Protein AF-A0A6A6VAP3-F1 (afdb_monomer)

Organism: NCBI:txid1340428

Radius of gyration: 26.43 Å; Cα contacts (8 Å, |Δi|>4): 144; chains: 1; bounding box: 62×45×70 Å

Mean predicted aligned error: 19.34 Å

pLDDT: mean 74.9, std 17.92, range [26.41, 92.0]

Structure (mmCIF, N/CA/C/O backbone):
data_AF-A0A6A6VAP3-F1
#
_entry.id   AF-A0A6A6VAP3-F1
#
loop_
_atom_site.group_PDB
_atom_site.id
_atom_site.type_symbol
_atom_site.label_atom_id
_atom_site.label_alt_id
_atom_site.label_comp_id
_atom_site.label_asym_id
_atom_site.label_entity_id
_atom_site.label_seq_id
_atom_site.pdbx_PDB_ins_code
_atom_site.Cartn_x
_atom_site.Cartn_y
_atom_site.Cartn_z
_atom_site.occupancy
_atom_site.B_iso_or_equiv
_atom_site.auth_seq_id
_atom_site.auth_comp_id
_atom_site.auth_asym_id
_atom_site.auth_atom_id
_atom_site.pdbx_PDB_model_num
ATOM 1 N N . MET A 1 1 ? 4.121 14.949 -19.626 1.00 57.44 1 MET A N 1
ATOM 2 C CA . MET A 1 1 ? 4.155 14.897 -21.109 1.00 57.44 1 MET A CA 1
ATOM 3 C C . MET A 1 1 ? 5.580 14.764 -21.634 1.00 57.44 1 MET A C 1
ATOM 5 O O . MET A 1 1 ? 5.769 14.028 -22.588 1.00 57.44 1 MET A O 1
ATOM 9 N N . GLU A 1 2 ? 6.575 15.388 -20.996 1.00 64.69 2 GLU A N 1
ATOM 10 C CA . GLU A 1 2 ? 8.002 15.285 -21.360 1.00 64.69 2 GLU A CA 1
ATOM 11 C C . GLU A 1 2 ? 8.515 13.832 -21.449 1.00 64.69 2 GLU A C 1
ATOM 13 O O . GLU A 1 2 ? 9.151 13.456 -22.426 1.00 64.69 2 GLU A O 1
ATOM 18 N N . ALA A 1 3 ? 8.102 12.950 -20.534 1.00 66.44 3 ALA A N 1
ATOM 19 C CA . ALA A 1 3 ? 8.521 11.544 -20.553 1.00 66.44 3 ALA A CA 1
ATOM 20 C C . ALA A 1 3 ? 8.015 10.721 -21.763 1.00 66.44 3 ALA A C 1
ATOM 22 O O . ALA A 1 3 ? 8.631 9.726 -22.132 1.00 66.44 3 ALA A O 1
ATOM 23 N N . LEU A 1 4 ? 6.937 11.148 -22.442 1.00 74.38 4 LEU A N 1
ATOM 24 C CA . LEU A 1 4 ? 6.497 10.519 -23.700 1.00 74.38 4 LEU A CA 1
ATOM 25 C C . LEU A 1 4 ? 7.442 10.835 -24.865 1.00 74.38 4 LEU A C 1
ATOM 27 O O . LEU A 1 4 ? 7.419 10.122 -25.871 1.00 74.38 4 LEU A O 1
ATOM 31 N N . GLN A 1 5 ? 8.231 11.908 -24.772 1.00 78.75 5 GLN A N 1
ATOM 32 C CA . GLN A 1 5 ? 9.169 12.312 -25.821 1.00 78.75 5 GLN A CA 1
ATOM 33 C C . GLN A 1 5 ? 10.397 11.397 -25.865 1.00 78.75 5 GLN A C 1
ATOM 35 O O . GLN A 1 5 ? 10.968 11.220 -26.934 1.00 78.75 5 GLN A O 1
ATOM 40 N N . LEU A 1 6 ? 10.728 10.751 -24.741 1.00 80.56 6 LEU A N 1
ATOM 41 C CA . LEU A 1 6 ? 11.818 9.777 -24.630 1.00 80.56 6 LEU A CA 1
ATOM 42 C C . LEU A 1 6 ? 11.466 8.397 -25.212 1.00 80.56 6 LEU A C 1
ATOM 44 O O . LEU A 1 6 ? 12.354 7.578 -25.428 1.00 80.56 6 LEU A O 1
ATOM 48 N N . LEU A 1 7 ? 10.182 8.130 -25.470 1.00 84.69 7 LEU A N 1
ATOM 49 C CA . LEU A 1 7 ? 9.728 6.884 -26.084 1.00 84.69 7 LEU A CA 1
ATOM 50 C C . LEU A 1 7 ? 9.778 6.951 -27.607 1.00 84.69 7 LEU A C 1
ATOM 52 O O . LEU A 1 7 ? 9.451 7.978 -28.212 1.00 84.69 7 LEU A O 1
ATOM 56 N N . ASN A 1 8 ? 10.074 5.815 -28.237 1.00 87.38 8 ASN A N 1
ATOM 57 C CA . ASN A 1 8 ? 9.917 5.690 -29.679 1.00 87.38 8 ASN A CA 1
ATOM 58 C C . ASN A 1 8 ? 8.425 5.713 -30.080 1.00 87.38 8 ASN A C 1
ATOM 60 O O . ASN A 1 8 ? 7.520 5.533 -29.258 1.00 87.38 8 ASN A O 1
ATOM 64 N N . THR A 1 9 ? 8.149 5.948 -31.365 1.00 88.50 9 THR A N 1
ATOM 65 C CA . THR A 1 9 ? 6.778 6.095 -31.885 1.00 88.50 9 THR A CA 1
ATOM 66 C C . THR A 1 9 ? 5.901 4.877 -31.593 1.00 88.50 9 THR A C 1
ATOM 68 O O . THR A 1 9 ? 4.723 5.026 -31.271 1.00 88.50 9 THR A O 1
ATOM 71 N N . HIS A 1 10 ? 6.467 3.671 -31.668 1.00 87.62 10 HIS A N 1
ATOM 72 C CA . HIS A 1 10 ? 5.733 2.437 -31.410 1.00 87.62 10 HIS A CA 1
ATOM 73 C C . HIS A 1 10 ? 5.342 2.305 -29.931 1.00 87.62 10 HIS A C 1
ATOM 75 O O . HIS A 1 10 ? 4.169 2.115 -29.614 1.00 87.62 10 HIS A O 1
ATOM 81 N N . GLN A 1 11 ? 6.306 2.494 -29.02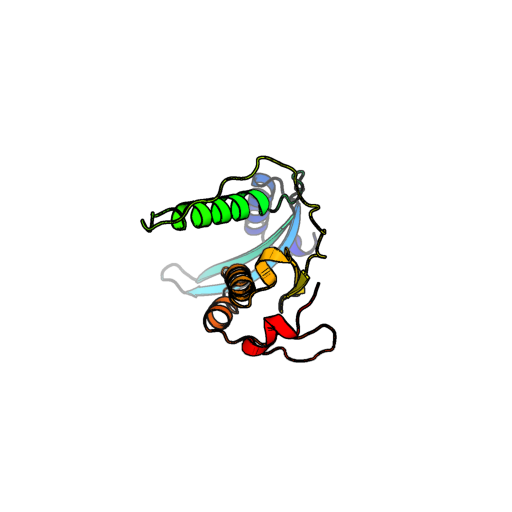9 1.00 86.94 11 GLN A N 1
ATOM 82 C CA . GLN A 1 11 ? 6.120 2.477 -27.577 1.00 86.94 11 GLN A CA 1
ATOM 83 C C . GLN A 1 11 ? 5.091 3.520 -27.134 1.00 86.94 11 GLN A C 1
ATOM 85 O O . GLN A 1 11 ? 4.178 3.216 -26.369 1.00 86.94 11 GLN A O 1
ATOM 90 N N . ARG A 1 12 ? 5.183 4.741 -27.674 1.00 88.56 12 ARG A N 1
ATOM 91 C CA . ARG A 1 12 ? 4.217 5.810 -27.404 1.00 88.56 12 ARG A CA 1
ATOM 92 C C . ARG A 1 12 ? 2.798 5.399 -27.801 1.00 88.56 12 ARG A C 1
ATOM 94 O O . ARG A 1 12 ? 1.874 5.572 -27.012 1.00 88.56 12 ARG A O 1
ATOM 101 N N . ASN A 1 13 ? 2.631 4.830 -28.994 1.00 90.00 13 ASN A N 1
ATOM 102 C CA . ASN A 1 13 ? 1.325 4.392 -29.483 1.00 90.00 13 ASN A CA 1
ATOM 103 C C . ASN A 1 13 ? 0.746 3.236 -28.659 1.00 90.00 13 ASN A C 1
ATOM 105 O O . ASN A 1 13 ? -0.462 3.211 -28.439 1.00 90.00 13 ASN A O 1
ATOM 109 N N . LEU A 1 14 ? 1.578 2.310 -28.172 1.00 88.88 14 LEU A N 1
ATOM 110 C CA . LEU A 1 14 ? 1.139 1.242 -27.269 1.00 88.88 14 LEU A CA 1
ATOM 111 C C . LEU A 1 14 ? 0.549 1.804 -25.973 1.00 88.88 14 LEU A C 1
ATOM 113 O O . LEU A 1 14 ? -0.576 1.462 -25.610 1.00 88.88 14 LEU A O 1
ATOM 117 N N . VAL A 1 15 ? 1.282 2.707 -25.315 1.00 88.56 15 VAL A N 1
ATOM 118 C CA . VAL A 1 15 ? 0.839 3.324 -24.057 1.00 88.56 15 VAL A CA 1
ATOM 119 C C . VAL A 1 15 ? -0.435 4.133 -24.278 1.00 88.56 15 VAL A C 1
ATOM 121 O O . VAL A 1 15 ? -1.399 3.973 -23.536 1.00 88.56 15 VAL A O 1
ATOM 124 N N . LEU A 1 16 ? -0.479 4.965 -25.321 1.00 89.44 16 LEU A N 1
ATOM 125 C CA . LEU A 1 16 ? -1.641 5.813 -25.595 1.00 89.44 16 LEU A CA 1
ATOM 126 C C . LEU A 1 16 ? -2.895 5.002 -25.935 1.00 89.44 16 LEU A C 1
ATOM 128 O O . LEU A 1 16 ? -3.949 5.295 -25.380 1.00 89.44 16 LEU A O 1
ATOM 132 N N . ARG A 1 17 ? -2.789 3.949 -26.760 1.00 92.00 17 ARG A N 1
ATOM 133 C CA . ARG A 1 17 ? -3.929 3.063 -27.062 1.00 92.00 17 ARG A CA 1
ATOM 134 C C . ARG A 1 17 ? -4.479 2.396 -25.808 1.00 92.00 17 ARG A C 1
ATOM 136 O O . ARG A 1 17 ? -5.690 2.285 -25.648 1.00 92.00 17 ARG A O 1
ATOM 143 N N . HIS A 1 18 ? -3.597 1.959 -24.914 1.00 88.50 18 HIS A N 1
ATOM 144 C CA . HIS A 1 18 ? -4.013 1.351 -23.658 1.00 88.50 18 HIS A CA 1
ATOM 145 C C . HIS A 1 18 ? -4.725 2.366 -22.751 1.00 88.50 18 HIS A C 1
ATOM 147 O O . HIS A 1 18 ? -5.819 2.100 -22.259 1.00 88.50 18 HIS A O 1
ATOM 153 N N . VAL A 1 19 ? -4.149 3.559 -22.587 1.00 89.00 19 VAL A N 1
ATOM 154 C CA . VAL A 1 19 ? -4.731 4.657 -21.798 1.00 89.00 19 VAL A CA 1
ATOM 155 C C . VAL A 1 19 ? -6.109 5.061 -22.332 1.00 89.00 19 VAL A C 1
ATOM 157 O O . VAL A 1 19 ? -7.045 5.232 -21.551 1.00 89.00 19 VAL A O 1
ATOM 160 N N . GLU A 1 20 ? -6.244 5.162 -23.655 1.00 89.38 20 GLU A N 1
ATOM 161 C CA . GLU A 1 20 ? -7.501 5.462 -24.341 1.00 89.38 20 GLU A CA 1
ATOM 162 C C . GLU A 1 20 ? -8.540 4.355 -24.128 1.00 89.38 20 GLU A C 1
ATOM 164 O O . GLU A 1 20 ? -9.683 4.651 -23.787 1.00 89.38 20 GLU A O 1
ATOM 169 N N . SER A 1 21 ? -8.134 3.082 -24.224 1.00 89.94 21 SER A N 1
ATOM 170 C CA . SER A 1 21 ? -9.034 1.941 -24.000 1.00 89.94 21 SER A CA 1
ATOM 171 C C . SER A 1 21 ? -9.628 1.899 -22.589 1.00 89.94 21 SER A C 1
ATOM 173 O O . SER A 1 21 ? -10.749 1.433 -22.406 1.00 89.94 21 SER A O 1
ATOM 175 N N . ILE A 1 22 ? -8.902 2.425 -21.598 1.00 84.81 22 ILE A N 1
ATOM 176 C CA . ILE A 1 22 ? -9.319 2.464 -20.188 1.00 84.81 22 ILE A CA 1
ATOM 177 C C . ILE A 1 22 ? -9.991 3.806 -19.842 1.00 84.81 22 ILE A C 1
ATOM 179 O O . ILE A 1 22 ? -10.476 3.992 -18.728 1.00 84.81 22 ILE A O 1
ATOM 183 N N . GLN A 1 23 ? -10.050 4.753 -20.787 1.00 86.50 23 GLN A N 1
ATOM 184 C CA . GLN A 1 23 ? -10.502 6.130 -20.550 1.00 86.50 23 GLN A CA 1
ATOM 185 C C . GLN A 1 23 ? -9.788 6.781 -19.354 1.00 86.50 23 GLN A C 1
ATOM 187 O O . GLN A 1 23 ? -10.383 7.488 -18.537 1.00 86.50 23 GLN A O 1
ATOM 192 N N . ALA A 1 24 ? -8.490 6.514 -19.229 1.00 85.69 24 ALA A N 1
ATOM 193 C CA . ALA A 1 24 ? -7.674 7.033 -18.149 1.00 85.69 24 ALA A CA 1
ATOM 194 C C . ALA A 1 24 ? -6.850 8.239 -18.609 1.00 85.69 24 ALA A C 1
ATOM 196 O O . ALA A 1 24 ? -6.613 8.466 -19.792 1.00 85.69 24 ALA A O 1
ATOM 197 N N . ARG A 1 25 ? -6.355 9.016 -17.652 1.00 88.56 25 ARG A N 1
ATOM 198 C CA . ARG A 1 25 ? -5.347 10.046 -17.870 1.00 88.56 25 ARG A CA 1
ATOM 199 C C . ARG A 1 25 ? -3.976 9.479 -17.528 1.00 88.56 25 ARG A C 1
ATOM 201 O O . ARG A 1 25 ? -3.732 9.079 -16.391 1.00 88.56 25 ARG A O 1
ATOM 208 N N . LEU A 1 26 ? -3.064 9.484 -18.494 1.00 88.50 26 LEU A N 1
ATOM 209 C CA . LEU A 1 26 ? -1.670 9.114 -18.262 1.00 88.50 26 LEU A CA 1
ATOM 210 C C . LEU A 1 26 ? -0.993 10.150 -17.354 1.00 88.50 26 LEU A C 1
ATOM 212 O O . LEU A 1 26 ? -0.986 11.344 -17.662 1.00 88.50 26 LEU A O 1
ATOM 216 N N . LEU A 1 27 ? -0.424 9.691 -16.242 1.00 87.81 27 LEU A N 1
ATOM 217 C CA . LEU A 1 27 ? 0.293 10.533 -15.284 1.00 87.81 27 LEU A CA 1
ATOM 218 C C . LEU A 1 27 ? 1.802 10.429 -15.469 1.00 87.81 27 LEU A C 1
ATOM 220 O O . LEU A 1 27 ? 2.503 11.439 -15.467 1.00 87.81 27 LEU A O 1
ATOM 224 N N . TYR A 1 28 ? 2.286 9.206 -15.654 1.00 88.19 28 TYR A N 1
ATOM 225 C CA . TYR A 1 28 ? 3.705 8.911 -15.708 1.00 88.19 28 TYR A CA 1
ATOM 226 C C . TYR A 1 28 ? 3.977 7.779 -16.684 1.00 88.19 28 TYR A C 1
ATOM 228 O O . TYR A 1 28 ? 3.173 6.859 -16.804 1.00 88.19 28 TYR A O 1
ATOM 236 N N . VAL A 1 29 ? 5.111 7.848 -17.367 1.00 89.38 29 VAL A N 1
ATOM 237 C CA . VAL A 1 29 ? 5.606 6.778 -18.222 1.00 89.38 29 VAL A CA 1
ATOM 238 C C . VAL A 1 29 ? 7.124 6.818 -18.224 1.00 89.38 29 VAL A C 1
ATOM 240 O O . VAL A 1 29 ? 7.707 7.895 -18.287 1.00 89.38 29 VAL A O 1
ATOM 243 N N . GLN A 1 30 ? 7.758 5.657 -18.153 1.00 84.69 30 GLN A N 1
ATOM 244 C CA . GLN A 1 30 ? 9.198 5.507 -18.296 1.00 84.69 30 GLN A CA 1
ATOM 245 C C . GLN A 1 30 ? 9.525 4.165 -18.936 1.00 84.69 30 GLN A C 1
ATOM 247 O O . GLN A 1 30 ? 8.704 3.242 -18.920 1.00 84.69 30 GLN A O 1
ATOM 252 N N . THR A 1 31 ? 10.748 4.040 -19.446 1.00 86.19 31 THR A N 1
ATOM 253 C CA . THR A 1 31 ? 11.281 2.720 -19.773 1.00 86.19 31 THR A CA 1
ATOM 254 C C . THR A 1 31 ? 12.098 2.216 -18.598 1.00 86.19 31 THR A C 1
ATOM 256 O O . THR A 1 31 ? 13.044 2.876 -18.184 1.00 86.19 31 THR A O 1
ATOM 259 N N . TRP A 1 32 ? 11.696 1.077 -18.041 1.00 79.38 32 TRP A N 1
ATOM 260 C CA . TRP A 1 32 ? 12.314 0.489 -16.858 1.00 79.38 32 TRP A CA 1
ATOM 261 C C . TRP A 1 32 ? 13.605 -0.253 -17.204 1.00 79.38 32 TRP A C 1
ATOM 263 O O . TRP A 1 32 ? 14.598 -0.111 -16.500 1.00 79.38 32 TRP A O 1
ATOM 273 N N . ASN A 1 33 ? 13.595 -1.057 -18.272 1.00 78.19 33 ASN A N 1
ATOM 274 C CA . ASN A 1 33 ? 14.753 -1.858 -18.671 1.00 78.19 33 ASN A CA 1
ATOM 275 C C . ASN A 1 33 ? 14.881 -1.937 -20.190 1.00 78.19 33 ASN A C 1
ATOM 277 O O . ASN A 1 33 ? 13.859 -2.054 -20.878 1.00 78.19 33 ASN A O 1
ATOM 281 N N . TRP A 1 34 ? 16.121 -1.897 -20.680 1.00 78.94 34 TRP A N 1
ATOM 282 C CA . TRP A 1 34 ? 16.507 -2.142 -22.072 1.00 78.94 34 TRP A CA 1
ATOM 283 C C . TRP A 1 34 ? 17.475 -3.323 -22.095 1.00 78.94 34 TRP A C 1
ATOM 285 O O . TRP A 1 34 ? 18.588 -3.218 -21.585 1.00 78.94 34 TRP A O 1
ATOM 295 N N . GLU A 1 35 ? 17.064 -4.430 -22.704 1.00 83.94 35 GLU A N 1
ATOM 296 C CA . GLU A 1 35 ? 17.910 -5.611 -22.875 1.00 83.94 35 GLU A CA 1
ATOM 297 C C . GLU A 1 35 ? 18.140 -5.897 -24.350 1.00 83.94 35 GLU A C 1
ATOM 299 O O . GLU A 1 35 ? 17.223 -5.823 -25.168 1.00 83.94 35 GLU A O 1
ATOM 304 N N . ARG A 1 36 ? 19.384 -6.245 -24.684 1.00 85.44 36 ARG A N 1
ATOM 305 C CA . ARG A 1 36 ? 19.766 -6.708 -26.015 1.00 85.44 36 ARG A CA 1
ATOM 306 C C . ARG A 1 36 ? 20.125 -8.173 -25.932 1.00 85.44 36 ARG A C 1
ATOM 308 O O . ARG A 1 36 ? 21.086 -8.547 -25.266 1.00 85.44 36 ARG A O 1
ATOM 315 N N . ILE A 1 37 ? 19.328 -8.991 -26.598 1.00 88.31 37 ILE A N 1
ATOM 316 C CA . ILE A 1 37 ? 19.469 -10.438 -26.594 1.00 88.31 37 ILE A CA 1
ATOM 317 C C . ILE A 1 37 ? 19.998 -10.845 -27.971 1.00 88.31 37 ILE A C 1
ATOM 319 O O . ILE A 1 37 ? 19.288 -10.672 -28.964 1.00 88.31 37 ILE A O 1
ATOM 323 N N . PRO A 1 38 ? 21.230 -11.369 -28.080 1.00 85.94 38 PRO A N 1
ATOM 324 C CA . PRO A 1 38 ? 21.727 -11.883 -29.347 1.00 85.94 38 PRO A CA 1
ATOM 325 C C . PRO A 1 38 ? 20.970 -13.165 -29.709 1.00 85.94 38 PRO A C 1
ATOM 327 O O . PRO A 1 38 ? 20.873 -14.101 -28.917 1.00 85.94 38 PRO A O 1
ATOM 330 N N . THR A 1 39 ? 20.428 -13.215 -30.921 1.00 89.12 39 THR A N 1
ATOM 331 C CA . THR A 1 39 ? 19.686 -14.361 -31.457 1.00 89.12 39 THR A CA 1
ATOM 332 C C . THR A 1 39 ? 20.279 -14.806 -32.794 1.00 89.12 39 THR A C 1
ATOM 334 O O . THR A 1 39 ? 21.018 -14.065 -33.441 1.00 89.12 39 THR A O 1
ATOM 337 N N . VAL A 1 40 ? 19.910 -16.005 -33.258 1.00 89.62 40 VAL A N 1
ATOM 338 C CA . VAL A 1 40 ? 20.274 -16.520 -34.598 1.00 89.62 40 VAL A CA 1
ATOM 339 C C . VAL A 1 40 ? 19.797 -15.629 -35.755 1.00 89.62 40 VAL A C 1
ATOM 341 O O . VAL A 1 40 ? 20.294 -15.769 -36.867 1.00 89.62 40 VAL A O 1
ATOM 344 N N . PHE A 1 41 ? 18.874 -14.698 -35.498 1.00 81.88 41 PHE A N 1
ATOM 345 C CA . PHE A 1 41 ? 18.345 -13.749 -36.480 1.00 81.88 41 PHE A CA 1
ATOM 346 C C . PHE A 1 41 ? 18.893 -12.318 -36.311 1.00 81.88 41 PHE A C 1
ATOM 348 O O . PHE A 1 41 ? 18.464 -11.422 -37.034 1.00 81.88 41 PHE A O 1
ATOM 355 N N . GLY A 1 42 ? 19.827 -12.090 -35.379 1.00 87.88 42 GLY A N 1
ATOM 356 C CA . GLY A 1 42 ? 20.376 -10.769 -35.046 1.00 87.88 42 GLY A CA 1
ATOM 357 C C . GLY A 1 42 ? 20.143 -10.375 -33.585 1.00 87.88 42 GLY A C 1
ATOM 358 O O . GLY A 1 42 ? 19.796 -11.212 -32.752 1.00 87.88 42 GLY A O 1
ATOM 359 N N . GLU A 1 43 ? 20.340 -9.100 -33.251 1.00 86.81 43 GLU A N 1
ATOM 360 C CA . GLU A 1 43 ? 20.108 -8.586 -31.895 1.00 86.81 43 GLU A CA 1
ATOM 361 C C . GLU A 1 43 ? 18.635 -8.217 -31.691 1.00 86.81 43 GLU A C 1
ATOM 363 O O . GLU A 1 43 ? 18.080 -7.384 -32.408 1.00 86.81 43 GLU A O 1
ATOM 368 N N . LEU A 1 44 ? 17.998 -8.838 -30.699 1.00 84.44 44 LEU A N 1
ATOM 369 C CA . LEU A 1 44 ? 16.654 -8.492 -30.260 1.00 84.44 44 LEU A CA 1
ATOM 370 C C . LEU A 1 44 ? 16.744 -7.440 -29.155 1.00 84.44 44 LEU A C 1
ATOM 372 O O . LEU A 1 44 ? 17.311 -7.704 -28.098 1.00 84.44 44 LEU A O 1
ATOM 376 N N . GLU A 1 45 ? 16.152 -6.270 -29.377 1.00 82.19 45 GLU A N 1
ATOM 377 C CA . GLU A 1 45 ? 16.032 -5.231 -28.353 1.00 82.19 45 GLU A CA 1
ATOM 378 C C . GLU A 1 45 ? 14.669 -5.340 -27.660 1.00 82.19 45 GLU A C 1
ATOM 380 O O . GLU A 1 45 ? 13.614 -5.196 -28.282 1.00 82.19 45 GLU A O 1
ATOM 385 N N . VAL A 1 46 ? 14.691 -5.619 -26.359 1.00 82.81 46 VAL A N 1
ATOM 386 C CA . VAL A 1 46 ? 13.507 -5.726 -25.507 1.00 82.81 46 VAL A CA 1
ATOM 387 C C . VAL A 1 46 ? 13.464 -4.514 -24.588 1.00 82.81 46 VAL A C 1
ATOM 389 O O . VAL A 1 46 ? 14.412 -4.231 -23.858 1.00 82.81 46 VAL A O 1
ATOM 392 N N . SER A 1 47 ? 12.347 -3.790 -24.607 1.00 83.00 47 SER A N 1
ATOM 393 C CA . SER A 1 47 ? 12.123 -2.635 -23.737 1.00 83.00 47 SER A CA 1
ATOM 394 C C . SER A 1 47 ? 10.890 -2.848 -22.869 1.00 83.00 47 SER A C 1
ATOM 396 O O . SER A 1 47 ? 9.792 -3.043 -23.391 1.00 83.00 47 SER A O 1
ATOM 398 N N . ILE A 1 48 ? 11.056 -2.751 -21.550 1.00 86.38 48 ILE A N 1
ATOM 399 C CA . ILE A 1 48 ? 9.948 -2.853 -20.593 1.00 86.38 48 ILE A CA 1
ATOM 400 C C . ILE A 1 48 ? 9.468 -1.450 -20.240 1.00 86.38 48 ILE A C 1
ATOM 402 O O . ILE A 1 48 ? 10.198 -0.661 -19.642 1.00 86.38 48 ILE A O 1
ATOM 406 N N . LEU A 1 49 ? 8.228 -1.141 -20.604 1.00 88.81 49 LEU A N 1
ATOM 407 C CA . LEU A 1 49 ? 7.591 0.136 -20.302 1.00 88.81 49 LEU A CA 1
ATOM 408 C C . LEU A 1 49 ? 6.804 0.035 -18.994 1.00 88.81 49 LEU A C 1
ATOM 410 O O . LEU A 1 49 ? 6.006 -0.882 -18.822 1.00 88.81 49 LEU A O 1
ATOM 414 N N . LEU A 1 50 ? 6.983 1.015 -18.110 1.00 88.00 50 LEU A N 1
ATOM 415 C CA . LEU A 1 50 ? 6.154 1.197 -16.922 1.00 88.00 50 LEU A CA 1
ATOM 416 C C . LEU A 1 50 ? 5.396 2.513 -17.044 1.00 88.00 50 LEU A C 1
ATOM 418 O O . LEU A 1 50 ? 5.995 3.557 -17.307 1.00 88.00 50 LEU A O 1
ATOM 422 N N . TRP A 1 51 ? 4.089 2.487 -16.801 1.00 90.44 51 TRP A N 1
ATOM 423 C CA . TRP A 1 51 ? 3.286 3.700 -16.766 1.00 90.44 51 TRP A CA 1
ATOM 424 C C . TRP A 1 51 ? 2.229 3.685 -15.668 1.00 90.44 51 TRP A C 1
ATOM 426 O O . TRP A 1 51 ? 1.747 2.636 -15.250 1.00 90.44 51 TRP A O 1
ATOM 436 N N . VAL A 1 52 ? 1.863 4.885 -15.217 1.00 88.62 52 VAL A N 1
ATOM 437 C CA . VAL A 1 52 ? 0.838 5.124 -14.199 1.00 88.62 52 VAL A CA 1
ATOM 438 C C . VAL A 1 52 ? -0.282 5.945 -14.817 1.00 88.62 52 VAL A C 1
ATOM 440 O O . VAL A 1 52 ? -0.046 7.015 -15.387 1.00 88.62 52 VAL A O 1
ATOM 443 N N . THR A 1 53 ? -1.510 5.459 -14.679 1.00 88.56 53 THR A N 1
ATOM 444 C CA . THR A 1 53 ? -2.725 6.127 -15.152 1.00 88.56 53 THR A CA 1
ATOM 445 C C . THR A 1 53 ? -3.652 6.456 -13.994 1.00 88.56 53 THR A C 1
ATOM 447 O O . THR A 1 53 ? -3.755 5.689 -13.043 1.00 88.56 53 THR A O 1
ATOM 450 N N . SER A 1 54 ? -4.382 7.561 -14.098 1.00 85.19 54 SER A N 1
ATOM 451 C CA . SER A 1 54 ? -5.488 7.895 -13.203 1.00 85.19 54 SER A CA 1
ATOM 452 C C . SER A 1 54 ? -6.801 7.821 -13.966 1.00 85.19 54 SER A C 1
ATOM 454 O O . SER A 1 54 ? -6.929 8.405 -15.038 1.00 85.19 54 SER A O 1
ATOM 456 N N . THR A 1 55 ? -7.785 7.121 -13.417 1.00 81.50 55 THR A N 1
ATOM 457 C CA . THR A 1 55 ? -9.171 7.181 -13.884 1.00 81.50 55 THR A CA 1
ATOM 458 C C . THR A 1 55 ? -9.958 8.111 -12.967 1.00 81.50 55 THR A C 1
ATOM 460 O O . THR A 1 55 ? -9.721 8.165 -11.757 1.00 81.50 55 THR A O 1
ATOM 463 N N . VAL A 1 56 ? -10.896 8.877 -13.525 1.00 68.00 56 VAL A N 1
ATOM 464 C CA . VAL A 1 56 ? -11.837 9.653 -12.711 1.00 68.00 56 VAL A CA 1
ATOM 465 C C . VAL A 1 56 ? -12.879 8.670 -12.186 1.00 68.00 56 VAL A C 1
ATOM 467 O O . VAL A 1 56 ? -13.865 8.376 -12.856 1.00 68.00 56 VAL A O 1
ATOM 470 N N . SER A 1 57 ? -12.637 8.096 -11.007 1.00 54.84 57 SER A N 1
ATOM 471 C CA . SER A 1 57 ? -13.639 7.270 -10.334 1.00 54.84 57 SER A CA 1
ATOM 472 C C . SER A 1 57 ? -14.790 8.166 -9.877 1.00 54.84 57 SER A C 1
ATOM 474 O O . SER A 1 57 ? -14.689 8.851 -8.865 1.00 54.84 57 SER A O 1
ATOM 476 N N . THR A 1 58 ? -15.901 8.161 -10.616 1.00 54.50 58 THR A N 1
ATOM 477 C CA . THR A 1 58 ? -17.183 8.739 -10.169 1.00 54.50 58 THR A CA 1
ATOM 478 C C . THR A 1 58 ? -17.867 7.881 -9.108 1.00 54.50 58 THR A C 1
ATOM 480 O O . THR A 1 58 ? -18.842 8.310 -8.494 1.00 54.50 58 THR A O 1
ATOM 483 N N . ARG A 1 59 ? -17.355 6.670 -8.858 1.00 49.41 59 ARG A N 1
ATOM 484 C CA . ARG A 1 59 ? -17.776 5.870 -7.715 1.00 49.41 59 ARG A CA 1
ATOM 485 C C . ARG A 1 59 ? -17.144 6.481 -6.466 1.00 49.41 59 ARG A C 1
ATOM 487 O O . ARG A 1 59 ? -15.911 6.589 -6.440 1.00 49.41 59 ARG A O 1
ATOM 494 N N . PRO A 1 60 ? -17.926 6.846 -5.429 1.00 46.75 60 PRO A N 1
ATOM 495 C CA . PRO A 1 60 ? -17.329 7.001 -4.112 1.00 46.75 60 PRO A CA 1
ATOM 496 C C . PRO A 1 60 ? -16.562 5.709 -3.828 1.00 46.75 60 PRO A C 1
ATOM 498 O O . PRO A 1 60 ? -17.015 4.633 -4.226 1.00 46.75 60 PRO A O 1
ATOM 501 N N . LEU A 1 61 ? -15.396 5.809 -3.191 1.00 48.84 61 LEU A N 1
ATOM 502 C CA . LEU A 1 61 ? -14.708 4.654 -2.620 1.00 48.84 61 LEU A CA 1
ATOM 503 C C . LEU A 1 61 ? -15.640 4.033 -1.569 1.00 48.84 61 LEU A C 1
ATOM 505 O O . LEU A 1 61 ? -15.521 4.291 -0.376 1.00 48.84 61 LEU A O 1
ATOM 509 N N . ARG A 1 62 ? -16.625 3.256 -2.021 1.00 44.22 62 ARG A N 1
ATOM 510 C CA . ARG A 1 62 ? -17.435 2.382 -1.193 1.00 44.22 62 ARG A CA 1
ATOM 511 C C . ARG A 1 62 ? -16.559 1.163 -0.987 1.00 44.22 62 ARG A C 1
ATOM 513 O O . ARG A 1 62 ? -16.602 0.209 -1.752 1.00 44.22 62 ARG A O 1
ATOM 520 N N . PHE A 1 63 ? -15.664 1.275 -0.012 1.00 48.16 63 PHE A N 1
ATOM 521 C CA . PHE A 1 63 ? -15.048 0.102 0.572 1.00 48.16 63 PHE A CA 1
ATOM 522 C C . PHE A 1 63 ? -16.213 -0.735 1.106 1.00 48.16 63 PHE A C 1
ATOM 524 O O . PHE A 1 63 ? -16.951 -0.286 1.978 1.00 48.16 63 PHE A O 1
ATOM 531 N N . GLU A 1 64 ? -16.463 -1.887 0.493 1.00 51.59 64 GLU A N 1
ATOM 532 C CA . GLU A 1 64 ? -17.614 -2.758 0.758 1.00 51.59 64 GLU A CA 1
ATOM 533 C C . GLU A 1 64 ? -17.408 -3.543 2.071 1.00 51.59 64 GLU A C 1
ATOM 535 O O . GLU A 1 64 ? -17.682 -4.736 2.168 1.00 51.59 64 GLU A O 1
ATOM 540 N N . SER A 1 65 ? -16.884 -2.865 3.102 1.00 55.97 65 SER A N 1
ATOM 541 C CA . SER A 1 65 ? -16.729 -3.393 4.457 1.00 55.97 65 SER A CA 1
ATOM 542 C C . SER A 1 65 ? -18.049 -3.941 4.971 1.00 55.97 65 SER A C 1
ATOM 544 O O . SER A 1 65 ? -18.088 -5.010 5.568 1.00 55.97 65 SER A O 1
ATOM 546 N N . ASP A 1 66 ? -19.134 -3.217 4.719 1.00 54.22 66 ASP A N 1
ATOM 547 C CA . ASP A 1 66 ? -20.402 -3.442 5.403 1.00 54.22 66 ASP A CA 1
ATOM 548 C C . ASP A 1 66 ? -21.044 -4.777 5.000 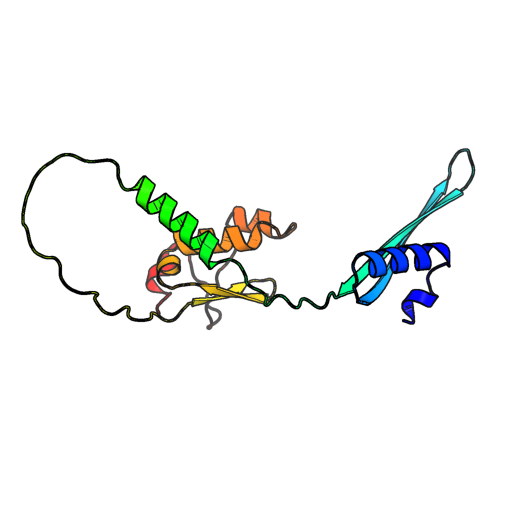1.00 54.22 66 ASP A C 1
ATOM 550 O O . ASP A 1 66 ? -21.577 -5.482 5.856 1.00 54.22 66 ASP A O 1
ATOM 554 N N . GLU A 1 67 ? -20.939 -5.177 3.727 1.00 57.47 67 GLU A N 1
ATOM 555 C CA . GLU A 1 67 ? -21.438 -6.482 3.271 1.00 57.47 67 GLU A CA 1
ATOM 556 C C . GLU A 1 67 ? -20.514 -7.630 3.689 1.00 57.47 67 GLU A C 1
ATOM 558 O O . GLU A 1 67 ? -20.997 -8.677 4.133 1.00 57.47 67 GLU A O 1
ATOM 563 N N . TYR A 1 68 ? -19.194 -7.425 3.630 1.00 60.09 68 TYR A N 1
ATOM 564 C CA . TYR A 1 68 ? -18.214 -8.420 4.065 1.00 60.09 68 TYR A CA 1
ATOM 565 C C . TYR A 1 68 ? -18.356 -8.729 5.564 1.00 60.09 68 TYR A C 1
ATOM 567 O O . TYR A 1 68 ? -18.520 -9.892 5.942 1.00 60.09 68 TYR A O 1
ATOM 575 N N . PHE A 1 69 ? -18.411 -7.703 6.422 1.00 57.34 69 PHE A N 1
ATOM 576 C CA . PHE A 1 69 ? -18.614 -7.871 7.865 1.00 57.34 69 PHE A CA 1
ATOM 577 C C . PHE A 1 69 ? -19.997 -8.448 8.194 1.00 57.34 69 PHE A C 1
ATOM 579 O O . PHE A 1 69 ? -20.107 -9.282 9.094 1.00 57.34 69 PHE A O 1
ATOM 586 N N . ALA A 1 70 ? -21.046 -8.083 7.445 1.00 69.38 70 ALA A N 1
ATOM 587 C CA . ALA A 1 70 ? -22.370 -8.681 7.612 1.00 69.38 70 ALA A CA 1
ATOM 588 C C . ALA A 1 70 ? -22.390 -10.177 7.254 1.00 69.38 70 ALA A C 1
ATOM 590 O O . ALA A 1 70 ? -23.090 -10.952 7.909 1.00 69.38 70 ALA A O 1
ATOM 591 N N . SER A 1 71 ? -21.624 -10.604 6.245 1.00 68.38 71 SER A N 1
ATOM 592 C CA . SER A 1 71 ? -21.508 -12.020 5.873 1.00 68.38 71 SER A CA 1
ATOM 593 C C . SER A 1 71 ? -20.767 -12.847 6.931 1.00 68.38 71 SER A C 1
ATOM 595 O O . SER A 1 71 ? -21.212 -13.946 7.268 1.00 68.38 71 SER A O 1
ATOM 597 N N . LEU A 1 72 ? -19.712 -12.279 7.525 1.00 69.12 72 LEU A N 1
ATOM 598 C CA . LEU A 1 72 ? -18.931 -12.910 8.588 1.00 69.12 72 LEU A CA 1
ATOM 599 C C . LEU A 1 72 ? -19.768 -13.069 9.864 1.00 69.12 72 LEU A C 1
ATOM 601 O O . LEU A 1 72 ? -19.866 -14.161 10.420 1.00 69.12 72 LEU A O 1
ATOM 605 N N . LEU A 1 73 ? -20.489 -12.007 10.249 1.00 70.62 73 LEU A N 1
ATOM 606 C CA . LEU A 1 73 ? -21.447 -12.051 11.354 1.00 70.62 73 LEU A CA 1
ATOM 607 C C . LEU A 1 73 ? -22.502 -13.139 11.129 1.00 70.62 73 LEU A C 1
ATOM 609 O O . LEU A 1 73 ? -22.764 -13.907 12.047 1.00 70.62 73 LEU A O 1
ATOM 613 N N . ARG A 1 74 ? -23.072 -13.259 9.918 1.00 72.44 74 ARG A N 1
ATOM 614 C CA . ARG A 1 74 ? -24.059 -14.306 9.577 1.00 72.44 74 ARG A CA 1
ATOM 615 C C . ARG A 1 74 ? -23.494 -15.725 9.709 1.00 72.44 74 ARG A C 1
ATOM 617 O O . ARG A 1 74 ? -24.215 -16.602 10.185 1.00 72.44 74 ARG A O 1
ATOM 624 N N . GLN A 1 75 ? -22.240 -15.952 9.317 1.00 60.00 75 GLN A N 1
ATOM 625 C CA . GLN A 1 75 ? -21.577 -17.252 9.477 1.00 60.00 75 GLN A CA 1
ATOM 626 C C . GLN A 1 75 ? -21.342 -17.600 10.954 1.00 60.00 75 GLN A C 1
ATOM 628 O O . GLN A 1 75 ? -21.607 -18.735 11.355 1.00 60.00 75 GLN A O 1
ATOM 633 N N . ASP A 1 76 ? -20.965 -16.627 11.786 1.00 56.59 76 ASP A N 1
ATOM 634 C CA . ASP A 1 76 ? -20.741 -16.840 13.221 1.00 56.59 76 ASP A CA 1
ATOM 635 C C . ASP A 1 76 ? -22.037 -17.121 14.001 1.00 56.59 76 ASP A C 1
ATOM 637 O O . ASP A 1 76 ? -22.040 -17.944 14.923 1.00 56.59 76 ASP A O 1
ATOM 641 N N . VAL A 1 77 ? -23.167 -16.488 13.637 1.00 59.47 77 VAL A N 1
ATOM 642 C CA . VAL A 1 77 ? -24.462 -16.802 14.279 1.00 59.47 77 VAL A CA 1
ATOM 643 C C . VAL A 1 77 ? -24.972 -18.186 13.871 1.00 59.47 77 VAL A C 1
ATOM 645 O O . VAL A 1 77 ? -25.556 -18.884 14.699 1.00 59.47 77 VAL A O 1
ATOM 648 N N . ALA A 1 78 ? -24.726 -18.604 12.625 1.00 56.44 78 ALA A N 1
ATOM 649 C CA . ALA A 1 78 ? -25.098 -19.930 12.130 1.00 56.44 78 ALA A CA 1
ATOM 650 C C . ALA A 1 78 ? -24.238 -21.051 12.745 1.00 56.44 78 ALA A C 1
ATOM 652 O O . ALA A 1 78 ? -24.747 -22.133 13.024 1.00 56.44 78 ALA A O 1
ATOM 653 N N . ALA A 1 79 ? -22.959 -20.788 13.031 1.00 56.69 79 ALA A N 1
ATOM 654 C CA . ALA A 1 79 ? -22.077 -21.739 13.710 1.00 56.69 79 ALA A CA 1
ATOM 655 C C . ALA A 1 79 ? -22.400 -21.908 15.212 1.00 56.69 79 ALA A C 1
ATOM 657 O O . ALA A 1 79 ? -22.048 -22.924 15.813 1.00 56.69 79 ALA A O 1
ATOM 658 N N . LYS A 1 80 ? -23.096 -20.941 15.831 1.00 55.06 80 LYS A N 1
ATOM 659 C CA . LYS A 1 80 ? -23.487 -20.976 17.254 1.00 55.06 80 LYS A CA 1
ATOM 660 C C . LYS A 1 80 ? -24.836 -21.646 17.546 1.00 55.06 80 LYS A C 1
ATOM 662 O O . LYS A 1 80 ? -25.167 -21.808 18.720 1.00 55.06 80 LYS A O 1
ATOM 667 N N . SER A 1 81 ? -25.602 -22.075 16.541 1.00 48.03 81 SER A N 1
ATOM 668 C CA . SER A 1 81 ? -26.911 -22.727 16.714 1.00 48.03 81 SER A CA 1
ATOM 669 C C . SER A 1 81 ? -26.877 -24.242 16.447 1.00 48.03 81 SER A C 1
ATOM 671 O O . SER A 1 81 ? -27.591 -24.767 15.600 1.00 48.03 81 SER A O 1
ATOM 673 N N . LEU A 1 82 ? -26.092 -24.980 17.239 1.00 39.81 82 LEU A N 1
ATOM 674 C CA . LEU A 1 82 ? -26.254 -26.431 17.432 1.00 39.81 82 LEU A CA 1
ATOM 675 C C . LEU A 1 82 ? -26.680 -26.689 18.893 1.00 39.81 82 LEU A C 1
ATOM 677 O O . LEU A 1 82 ? -26.022 -26.198 19.815 1.00 39.81 82 LEU A O 1
ATOM 681 N N . PRO A 1 83 ? -27.800 -27.395 19.143 1.00 43.75 83 PRO A N 1
ATOM 682 C CA . PRO A 1 83 ? -28.470 -27.385 20.440 1.00 43.75 83 PRO A CA 1
ATOM 683 C C . PRO A 1 83 ? -27.775 -28.300 21.457 1.00 43.75 83 PRO A C 1
ATOM 685 O O . PRO A 1 83 ? -27.782 -29.521 21.318 1.00 43.75 83 PRO A O 1
ATOM 688 N N . LYS A 1 84 ? -27.252 -27.719 22.546 1.00 38.44 84 LYS A N 1
ATOM 689 C CA . LYS A 1 84 ? -27.057 -28.450 23.806 1.00 38.44 84 LYS A CA 1
ATOM 690 C C . LYS A 1 84 ? -28.376 -28.453 24.574 1.00 38.44 84 LYS A C 1
ATOM 692 O O . LYS A 1 84 ? -28.770 -27.469 25.194 1.00 38.44 84 LYS A O 1
ATOM 697 N N . THR A 1 85 ? -29.063 -29.579 24.479 1.00 29.14 85 THR A N 1
ATOM 698 C CA . THR A 1 85 ? -30.195 -30.001 25.303 1.00 29.14 85 THR A CA 1
ATOM 699 C C . THR A 1 85 ? -29.805 -30.011 26.786 1.00 29.14 85 THR A C 1
ATOM 701 O O . THR A 1 85 ? -28.799 -30.616 27.146 1.00 29.14 85 THR A O 1
ATOM 704 N N . GLY A 1 86 ? -30.616 -29.387 27.654 1.00 29.08 86 GLY A N 1
ATOM 705 C CA . GLY A 1 86 ? -30.523 -29.600 29.108 1.00 29.08 86 GLY A CA 1
ATOM 706 C C . GLY A 1 86 ? -30.898 -28.428 30.025 1.00 29.08 86 GLY A C 1
ATOM 707 O O . GLY A 1 86 ? -30.027 -27.852 30.655 1.00 29.08 86 GLY A O 1
ATOM 708 N N . ALA A 1 87 ? -32.202 -28.150 30.147 1.00 30.41 87 ALA A N 1
ATOM 709 C CA . ALA A 1 87 ? -32.907 -27.678 31.354 1.00 30.41 87 ALA A CA 1
ATOM 710 C C . ALA A 1 87 ? -32.398 -26.441 32.150 1.00 30.41 87 ALA A C 1
ATOM 712 O O . ALA A 1 87 ? -31.553 -26.555 33.029 1.00 30.41 87 ALA A O 1
ATOM 713 N N . LYS A 1 88 ? -33.108 -25.305 32.047 1.00 27.78 88 LYS A N 1
ATOM 714 C CA . LYS A 1 88 ? -34.168 -24.879 32.999 1.00 27.78 88 LYS A CA 1
ATOM 715 C C . LYS A 1 88 ? -34.735 -23.500 32.625 1.00 27.78 88 LYS A C 1
ATOM 717 O O . LYS A 1 88 ? -34.028 -22.596 32.203 1.00 27.78 88 LYS A O 1
ATOM 722 N N . ALA A 1 89 ? -36.048 -23.385 32.791 1.00 32.28 89 ALA A N 1
ATOM 723 C CA . ALA A 1 89 ? -36.887 -22.257 32.417 1.00 32.28 89 ALA A CA 1
ATOM 724 C C . ALA A 1 89 ? -36.724 -21.019 33.318 1.00 32.28 89 ALA A C 1
ATOM 726 O O . ALA A 1 89 ? -36.695 -21.150 34.541 1.00 32.28 89 ALA A O 1
ATOM 727 N N . LYS A 1 90 ? -36.816 -19.822 32.721 1.00 26.41 90 LYS A N 1
ATOM 728 C CA . LYS A 1 90 ? -37.706 -18.757 33.217 1.00 26.41 90 LYS A CA 1
ATOM 729 C C . LYS A 1 90 ? -38.004 -17.735 32.117 1.00 26.41 90 LYS A C 1
ATOM 731 O O . LYS A 1 90 ? -37.101 -17.164 31.521 1.00 26.41 90 LYS A O 1
ATOM 736 N N . ALA A 1 91 ? -39.293 -17.538 31.859 1.00 34.78 91 ALA A N 1
ATOM 737 C CA . ALA A 1 91 ? -39.829 -16.570 30.916 1.00 34.78 91 ALA A CA 1
ATOM 738 C C . ALA A 1 91 ? -39.785 -15.132 31.467 1.00 34.78 91 ALA A C 1
ATOM 740 O O . ALA A 1 91 ? -40.094 -14.915 32.640 1.00 34.78 91 ALA A O 1
ATOM 741 N N . ARG A 1 92 ? -39.434 -14.186 30.586 1.00 31.09 92 ARG A N 1
ATOM 742 C CA . ARG A 1 92 ? -39.714 -12.728 30.525 1.00 31.09 92 ARG A CA 1
ATOM 743 C C . ARG A 1 92 ? -38.643 -12.156 29.581 1.00 31.09 92 ARG A C 1
ATOM 745 O O . ARG A 1 92 ? -37.490 -12.524 29.719 1.00 31.09 92 ARG A O 1
ATOM 752 N N . SER A 1 93 ? -38.874 -11.298 28.602 1.00 30.17 93 SER A N 1
ATOM 753 C CA . SER A 1 93 ? -40.030 -10.546 28.120 1.00 30.17 93 SER A CA 1
ATOM 754 C C . SER A 1 93 ? -39.567 -9.902 26.806 1.00 30.17 93 SER A C 1
ATOM 756 O O . SER A 1 93 ? -38.414 -9.484 26.715 1.00 30.17 93 SER A O 1
ATOM 758 N N . ILE A 1 94 ? -40.445 -9.797 25.808 1.00 47.38 94 ILE A N 1
ATOM 759 C CA . ILE A 1 94 ? -40.255 -8.871 24.683 1.00 47.38 94 ILE A CA 1
ATOM 760 C C . ILE A 1 94 ? -40.222 -7.460 25.278 1.00 47.38 94 ILE A C 1
ATOM 762 O O . ILE A 1 94 ? -41.166 -7.067 25.962 1.00 47.38 94 ILE A O 1
ATOM 766 N N . GLY A 1 95 ? -39.127 -6.733 25.068 1.00 32.50 95 GLY A N 1
ATOM 767 C CA . GLY A 1 95 ? -38.962 -5.393 25.615 1.00 32.50 95 GLY A CA 1
ATOM 768 C C . GLY A 1 95 ? -37.582 -4.804 25.353 1.00 32.50 95 GLY A C 1
ATOM 769 O O . GLY A 1 95 ? -36.639 -5.111 26.067 1.00 32.50 95 GLY A O 1
ATOM 770 N N . THR A 1 96 ? -37.554 -3.905 24.369 1.00 33.34 96 THR A N 1
ATOM 771 C CA . THR A 1 96 ? -36.746 -2.677 24.351 1.00 33.34 96 THR A CA 1
ATOM 772 C C . THR A 1 96 ? -35.246 -2.821 24.082 1.00 33.34 96 THR A C 1
ATOM 774 O O . THR A 1 96 ? -34.477 -3.332 24.889 1.00 33.34 96 THR A O 1
ATOM 777 N N . ALA A 1 97 ? -34.837 -2.279 22.931 1.00 51.31 97 ALA A N 1
ATOM 778 C CA . ALA A 1 97 ? -33.456 -1.944 22.608 1.00 51.31 97 ALA A CA 1
ATOM 779 C C . ALA A 1 97 ? -32.776 -1.223 23.788 1.00 51.31 97 ALA A C 1
ATOM 781 O O . ALA A 1 97 ? -33.285 -0.183 24.214 1.00 51.31 97 ALA A O 1
ATOM 782 N N . PRO A 1 98 ? -31.640 -1.713 24.310 1.00 39.97 98 PRO A N 1
ATOM 783 C CA . PRO A 1 98 ? -30.790 -0.892 25.143 1.00 39.97 98 PRO A CA 1
ATOM 784 C C . PRO A 1 98 ? -29.847 -0.104 24.230 1.00 39.97 98 PRO A C 1
ATOM 786 O O . PRO A 1 98 ? -29.356 -0.611 23.221 1.00 39.97 98 PRO A O 1
ATOM 789 N N . ALA A 1 99 ? -29.673 1.166 24.575 1.00 40.62 99 ALA A N 1
ATOM 790 C CA . ALA A 1 99 ? -28.840 2.141 23.898 1.00 40.62 99 ALA A CA 1
ATOM 791 C C . ALA A 1 99 ? -27.509 1.540 23.424 1.00 40.62 99 ALA A C 1
ATOM 793 O O . ALA A 1 99 ? -26.738 1.010 24.221 1.00 40.62 99 ALA A O 1
ATOM 794 N N . VAL A 1 100 ? -27.246 1.641 22.120 1.00 50.22 100 VAL A N 1
ATOM 795 C CA . VAL A 1 100 ? -25.907 1.427 21.576 1.00 50.22 100 VAL A CA 1
ATOM 796 C C . VAL A 1 100 ? -25.081 2.609 22.069 1.00 50.22 100 VAL A C 1
ATOM 798 O O . VAL A 1 100 ? -25.134 3.691 21.485 1.00 50.22 100 VAL A O 1
ATOM 801 N N . GLU A 1 101 ? -24.388 2.432 23.192 1.00 51.22 101 GLU A N 1
ATOM 802 C CA . GLU A 1 101 ? -23.234 3.261 23.515 1.00 51.22 101 GLU A CA 1
ATOM 803 C C . GLU A 1 101 ? -22.327 3.190 22.288 1.00 51.22 101 GLU A C 1
ATOM 805 O O . GLU A 1 101 ? -21.848 2.120 21.912 1.00 51.22 101 GLU A O 1
ATOM 810 N N . VAL A 1 102 ? -22.218 4.304 21.564 1.00 58.28 102 VAL A N 1
ATOM 811 C CA . VAL A 1 102 ? -21.376 4.394 20.374 1.00 58.28 102 VAL A CA 1
ATOM 812 C C . VAL A 1 102 ? -19.943 4.415 20.883 1.00 58.28 102 VAL A C 1
ATOM 814 O O . VAL A 1 102 ? -19.361 5.478 21.087 1.00 58.28 102 VAL A O 1
ATOM 817 N N . GLU A 1 103 ? -19.414 3.230 21.179 1.00 67.12 103 GLU A N 1
ATOM 818 C CA . GLU A 1 103 ? -18.025 3.050 21.569 1.00 67.12 103 GLU A CA 1
ATOM 819 C C . GLU A 1 103 ? -17.154 3.631 20.444 1.00 67.12 103 GLU A C 1
ATOM 821 O O . GLU A 1 103 ? -17.347 3.283 19.268 1.00 67.12 103 GLU A O 1
ATOM 826 N N . PRO A 1 104 ? -16.248 4.571 20.759 1.00 75.75 104 PRO A N 1
ATOM 827 C CA . PRO A 1 104 ? -15.416 5.220 19.763 1.00 75.75 104 PRO A CA 1
ATOM 828 C C . PRO A 1 104 ? -14.619 4.175 18.968 1.00 75.75 104 PRO A C 1
ATOM 830 O O . PRO A 1 104 ? -14.063 3.229 1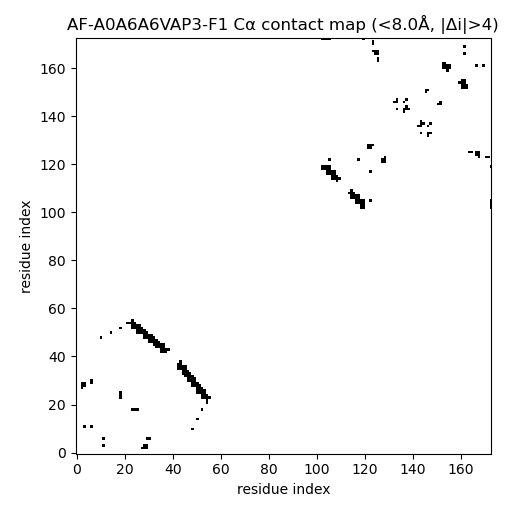9.531 1.00 75.75 104 PRO A O 1
ATOM 833 N N . PRO A 1 105 ? -14.561 4.316 17.635 1.00 80.25 105 PRO A N 1
ATOM 834 C CA . PRO A 1 105 ? -13.867 3.351 16.803 1.00 80.25 105 PRO A CA 1
ATOM 835 C C . PRO A 1 105 ? -12.344 3.499 16.940 1.00 80.25 105 PRO A C 1
ATOM 837 O O . PRO A 1 105 ? -11.816 4.615 17.001 1.00 80.25 105 PRO A O 1
ATOM 840 N N . LEU A 1 106 ? -11.621 2.374 16.927 1.00 85.94 106 LEU A N 1
ATOM 841 C CA . LEU A 1 106 ? -10.162 2.371 17.027 1.00 85.94 106 LEU A CA 1
ATOM 842 C C . LEU A 1 106 ? -9.544 2.831 15.703 1.00 85.94 106 LEU A C 1
ATOM 844 O O . LEU A 1 106 ? -9.835 2.279 14.640 1.00 85.94 106 LEU A O 1
ATOM 848 N N . LYS A 1 107 ? -8.640 3.811 15.775 1.00 86.38 107 LYS A N 1
ATOM 849 C CA . LYS A 1 107 ? -7.816 4.241 14.640 1.00 86.38 107 LYS A CA 1
ATOM 850 C C . LYS A 1 107 ? -6.523 3.433 14.624 1.00 86.38 107 LYS A C 1
ATOM 852 O O . LYS A 1 107 ? -5.729 3.530 15.553 1.00 86.38 107 LYS A O 1
ATOM 857 N N . PHE A 1 108 ? -6.295 2.682 13.557 1.00 87.56 108 PHE A N 1
ATOM 858 C CA . PHE A 1 108 ? -5.098 1.868 13.372 1.00 87.56 108 PHE A CA 1
ATOM 859 C C . PHE A 1 108 ? -4.271 2.414 12.206 1.00 87.56 108 PHE A C 1
ATOM 861 O O . PHE A 1 108 ? -4.820 2.724 11.150 1.00 87.56 108 PHE A O 1
ATOM 868 N N . THR A 1 109 ? -2.958 2.553 12.398 1.00 88.12 109 THR A N 1
ATOM 869 C CA . THR A 1 109 ? -2.027 2.944 11.332 1.00 88.12 109 THR A CA 1
ATOM 870 C C . THR A 1 109 ? -1.048 1.808 11.092 1.00 88.12 109 THR A C 1
ATOM 872 O O . THR A 1 109 ? -0.414 1.321 12.019 1.00 88.12 109 THR A O 1
ATOM 875 N N . ASP A 1 110 ? -0.953 1.396 9.839 1.00 87.25 110 ASP A N 1
ATOM 876 C CA . ASP A 1 110 ? -0.061 0.344 9.360 1.00 87.25 110 ASP A CA 1
ATOM 877 C C . ASP A 1 110 ? 1.346 0.915 9.048 1.00 87.25 110 ASP A C 1
ATOM 879 O O . ASP A 1 110 ? 1.486 2.105 8.758 1.00 87.25 110 ASP A O 1
ATOM 883 N N . ALA A 1 111 ? 2.378 0.067 9.049 1.00 79.12 111 ALA A N 1
ATOM 884 C CA . ALA A 1 111 ? 3.725 0.321 8.534 1.00 79.12 111 ALA A CA 1
ATOM 885 C C . ALA A 1 111 ? 3.762 0.938 7.118 1.00 79.12 111 ALA A C 1
ATOM 887 O O . ALA A 1 111 ? 4.670 1.703 6.806 1.00 79.12 111 ALA A O 1
ATOM 888 N N . VAL A 1 112 ? 2.767 0.661 6.267 1.00 79.94 112 VAL A N 1
ATOM 889 C CA . VAL A 1 112 ? 2.641 1.274 4.923 1.00 79.94 112 VAL A CA 1
ATOM 890 C C . VAL A 1 112 ? 1.982 2.671 4.973 1.00 79.94 112 VAL A C 1
ATOM 892 O O . VAL A 1 112 ? 1.751 3.308 3.949 1.00 79.94 112 VAL A O 1
ATOM 895 N N . GLY A 1 113 ? 1.642 3.177 6.162 1.00 80.50 113 GLY A N 1
ATOM 896 C CA . GLY A 1 113 ? 1.004 4.485 6.359 1.00 80.50 113 GLY A CA 1
ATOM 897 C C . GLY A 1 113 ?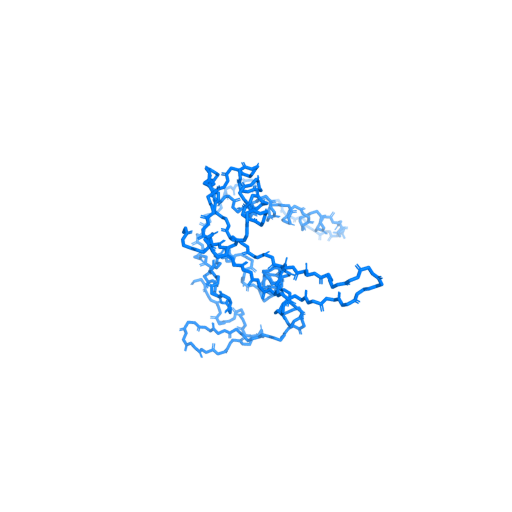 -0.501 4.508 6.068 1.00 80.50 113 GLY A C 1
ATOM 898 O O . GLY A 1 113 ? -1.114 5.578 6.031 1.00 80.50 113 GLY A O 1
ATOM 899 N N . ARG A 1 114 ? -1.122 3.339 5.869 1.00 85.50 114 ARG A N 1
ATOM 900 C CA . ARG A 1 114 ? -2.575 3.204 5.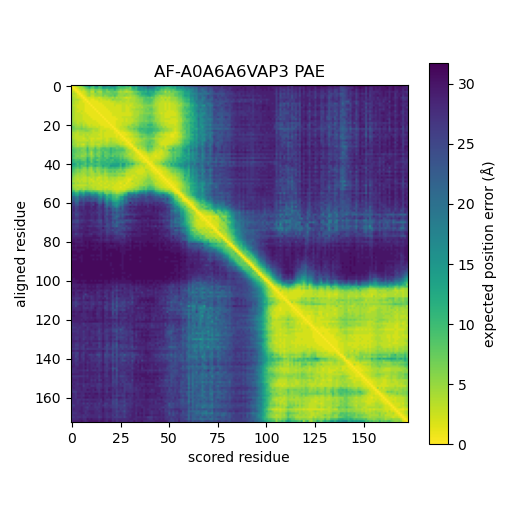686 1.00 85.50 114 ARG A CA 1
ATOM 901 C C . ARG A 1 114 ? -3.280 3.404 7.024 1.00 85.50 114 ARG A C 1
ATOM 903 O O . ARG A 1 114 ? -2.857 2.847 8.033 1.00 85.50 114 ARG A O 1
ATOM 910 N N . LYS A 1 115 ? -4.362 4.184 7.021 1.00 88.00 115 LYS A N 1
ATOM 911 C CA . LYS A 1 115 ? -5.179 4.451 8.211 1.00 88.00 115 LYS A CA 1
ATOM 912 C C . LYS A 1 115 ? -6.476 3.661 8.124 1.00 88.00 115 LYS A C 1
ATOM 914 O O . LYS A 1 115 ? -7.243 3.841 7.182 1.00 88.00 115 LYS A O 1
ATOM 919 N N . P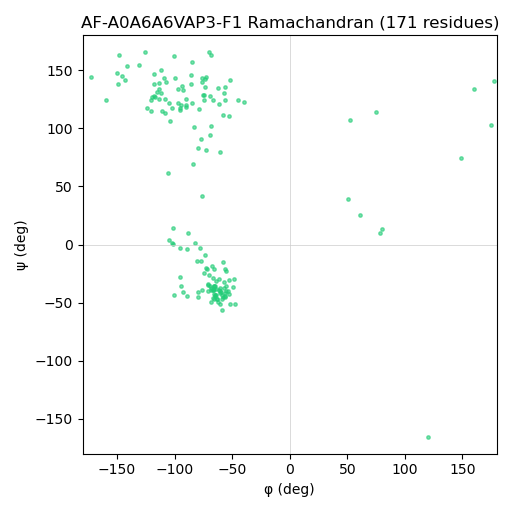HE A 1 116 ? -6.716 2.823 9.118 1.00 84.88 116 PHE A N 1
ATOM 920 C CA . PHE A 1 116 ? -7.918 2.021 9.267 1.00 84.88 116 PHE A CA 1
ATOM 921 C C . PHE A 1 116 ? -8.728 2.510 10.462 1.00 84.88 116 PHE A C 1
ATOM 923 O O . PHE A 1 116 ? -8.186 3.040 11.434 1.00 84.88 116 PHE A O 1
ATOM 930 N N . VAL A 1 117 ? -10.040 2.330 10.373 1.00 86.06 117 VAL A N 1
ATOM 931 C CA . VAL A 1 117 ? -10.976 2.610 11.456 1.00 86.06 117 VAL A CA 1
ATOM 932 C C . VAL A 1 117 ? -11.739 1.324 11.705 1.00 86.06 117 VAL A C 1
ATOM 934 O O . VAL A 1 117 ? -12.414 0.825 10.806 1.00 86.06 117 VAL A O 1
ATOM 937 N N . PHE A 1 118 ? -11.597 0.768 12.901 1.00 85.31 118 PHE A N 1
ATOM 938 C CA . PHE A 1 118 ? -12.191 -0.512 13.249 1.00 85.31 118 PHE A CA 1
ATOM 939 C C . PHE A 1 118 ? -13.271 -0.348 14.326 1.00 85.31 118 PHE A C 1
ATOM 941 O O . PHE A 1 118 ? -13.064 0.401 15.286 1.00 85.31 118 PHE A O 1
ATOM 948 N N . PRO A 1 119 ? -14.412 -1.055 14.211 1.00 88.19 119 PRO A N 1
ATOM 949 C CA . PRO A 1 119 ? -15.414 -1.086 15.270 1.00 88.19 119 PRO A CA 1
ATOM 950 C C . PRO A 1 119 ? -14.853 -1.699 16.558 1.00 88.19 119 PRO A C 1
ATOM 952 O O . PRO A 1 119 ? -14.237 -2.770 16.525 1.00 88.19 119 PRO A O 1
ATOM 955 N N . TRP A 1 120 ? -15.131 -1.064 17.700 1.00 85.31 120 TRP A N 1
ATOM 956 C CA . TRP A 1 120 ? -14.662 -1.523 19.012 1.00 85.31 120 TRP A CA 1
ATOM 957 C C . TRP A 1 120 ? -15.065 -2.969 19.323 1.00 85.31 120 TRP A C 1
ATOM 959 O O . TRP A 1 120 ? -14.256 -3.760 19.806 1.00 85.31 120 TRP A O 1
ATOM 969 N N . ALA A 1 121 ? -16.291 -3.354 18.955 1.00 84.88 121 ALA A N 1
ATOM 970 C CA . ALA A 1 121 ? -16.844 -4.681 19.214 1.00 84.88 121 ALA A CA 1
ATOM 971 C C . ALA A 1 121 ? -15.956 -5.843 18.725 1.00 84.88 121 ALA A C 1
ATOM 973 O O . ALA A 1 121 ? -15.978 -6.916 19.331 1.00 84.88 121 ALA A O 1
ATOM 974 N N . ILE A 1 122 ? -15.185 -5.625 17.653 1.00 85.38 122 ILE A N 1
ATOM 975 C CA . ILE A 1 122 ? -14.273 -6.615 17.065 1.00 85.38 122 ILE A CA 1
ATOM 976 C C . ILE A 1 122 ? -12.890 -6.510 17.715 1.00 85.38 122 ILE A C 1
ATOM 978 O O . ILE A 1 122 ? -12.285 -7.516 18.087 1.00 85.38 122 ILE A O 1
ATOM 982 N N . VAL A 1 123 ? -12.401 -5.282 17.884 1.00 88.31 123 VAL A N 1
ATOM 983 C CA . VAL A 1 123 ? -11.022 -5.010 18.303 1.00 88.31 123 VAL A CA 1
ATOM 984 C C . VAL A 1 123 ? -10.799 -5.147 19.807 1.00 88.31 123 VAL A C 1
ATOM 986 O O . VAL A 1 123 ? -9.663 -5.302 20.247 1.00 88.31 123 VAL A O 1
ATOM 989 N N . LYS A 1 124 ? -11.868 -5.201 20.607 1.00 87.12 124 LYS A N 1
ATOM 990 C CA . LYS A 1 124 ? -11.778 -5.460 22.051 1.00 87.12 124 LYS A CA 1
ATOM 991 C C . LYS A 1 124 ? -11.045 -6.761 22.408 1.00 87.12 124 LYS A C 1
ATOM 993 O O . LYS A 1 124 ? -10.576 -6.893 23.528 1.00 87.12 124 LYS A O 1
ATOM 998 N N . THR A 1 125 ? -10.974 -7.723 21.483 1.00 88.38 125 THR A N 1
ATOM 999 C CA . THR A 1 125 ? -10.245 -8.988 21.668 1.00 88.38 125 THR A CA 1
ATOM 1000 C C . THR A 1 125 ? -8.995 -9.018 20.800 1.00 88.38 125 THR A C 1
ATOM 1002 O O . THR A 1 125 ? -9.038 -8.593 19.641 1.00 88.38 125 THR A O 1
ATOM 1005 N N . TRP A 1 126 ? -7.907 -9.599 21.318 1.00 89.50 126 TRP A N 1
ATOM 1006 C CA . TRP A 1 126 ? -6.676 -9.787 20.539 1.00 89.50 126 TRP A CA 1
ATOM 1007 C C . TRP A 1 126 ? -6.933 -10.572 19.247 1.00 89.50 126 TRP A C 1
ATOM 1009 O O . TRP A 1 126 ? -6.496 -10.169 18.175 1.00 89.50 126 TRP A O 1
ATOM 1019 N N . SER A 1 127 ? -7.708 -11.657 19.331 1.00 89.44 127 SER A N 1
ATOM 1020 C CA . SER A 1 127 ? -8.010 -12.507 18.173 1.00 89.44 127 SER A CA 1
ATOM 1021 C C . SER A 1 127 ? -8.732 -11.746 17.054 1.00 89.44 127 SER A C 1
ATOM 1023 O O . SER A 1 127 ? -8.413 -11.930 15.879 1.00 89.44 127 SER A O 1
ATOM 1025 N N . GLY A 1 128 ? -9.669 -10.857 17.402 1.00 89.44 128 GLY A N 1
ATOM 1026 C CA . GLY A 1 128 ? -10.342 -10.000 16.427 1.00 89.44 128 GLY A CA 1
ATOM 1027 C C . GLY A 1 128 ? -9.380 -9.016 15.763 1.00 89.44 128 GLY A C 1
ATOM 1028 O O . GLY A 1 128 ? -9.391 -8.877 14.539 1.00 89.44 128 GLY A O 1
ATOM 1029 N N . MET A 1 129 ? -8.504 -8.387 16.551 1.00 90.75 129 MET A N 1
ATOM 1030 C CA . MET A 1 129 ? -7.476 -7.477 16.039 1.00 90.75 129 MET A CA 1
ATOM 1031 C C . MET A 1 129 ? -6.472 -8.190 15.121 1.00 90.75 129 MET A C 1
ATOM 1033 O O . MET A 1 129 ? -6.192 -7.722 14.021 1.00 90.75 129 MET A O 1
ATOM 1037 N N . GLU A 1 130 ? -5.965 -9.348 15.535 1.00 90.06 130 GLU A N 1
ATOM 1038 C CA . GLU A 1 130 ? -4.992 -10.140 14.782 1.00 90.06 130 GLU A CA 1
ATOM 1039 C C . GLU A 1 130 ? -5.538 -10.573 13.415 1.00 90.06 130 GLU A C 1
ATOM 1041 O O . GLU A 1 130 ? -4.843 -10.478 12.402 1.00 90.06 130 GLU A O 1
ATOM 1046 N N . ASN A 1 131 ? -6.805 -10.988 13.354 1.00 90.31 131 ASN A N 1
ATOM 1047 C CA . ASN A 1 131 ? -7.450 -11.350 12.093 1.00 90.31 131 ASN A CA 1
ATOM 1048 C C . ASN A 1 131 ? -7.578 -10.151 11.142 1.00 90.31 131 ASN A C 1
ATOM 1050 O O . ASN A 1 131 ? -7.379 -10.303 9.932 1.00 90.31 131 ASN A O 1
ATOM 1054 N N . LEU A 1 132 ? -7.866 -8.957 11.670 1.00 89.44 132 LEU A N 1
ATOM 1055 C CA . LEU A 1 132 ? -7.909 -7.722 10.883 1.00 89.44 132 LEU A CA 1
ATOM 1056 C C . LEU A 1 132 ? -6.524 -7.350 10.350 1.00 89.44 132 LEU A C 1
ATOM 1058 O O . LEU A 1 132 ? -6.401 -7.016 9.172 1.00 89.44 132 LEU A O 1
ATOM 1062 N N . ILE A 1 133 ? -5.485 -7.471 11.183 1.00 89.62 133 ILE A N 1
ATOM 1063 C CA . ILE A 1 133 ? -4.093 -7.257 10.779 1.00 89.62 133 ILE A CA 1
ATOM 1064 C C . ILE A 1 133 ? -3.740 -8.231 9.649 1.00 89.62 133 ILE A C 1
ATOM 1066 O O . ILE A 1 133 ? -3.413 -7.799 8.549 1.00 89.62 133 ILE A O 1
ATOM 1070 N N . ARG A 1 134 ? -3.899 -9.543 9.842 1.00 89.31 134 ARG A N 1
ATOM 1071 C CA . ARG A 1 134 ? -3.574 -10.546 8.809 1.00 89.31 134 ARG A CA 1
ATOM 1072 C C . ARG A 1 134 ? -4.310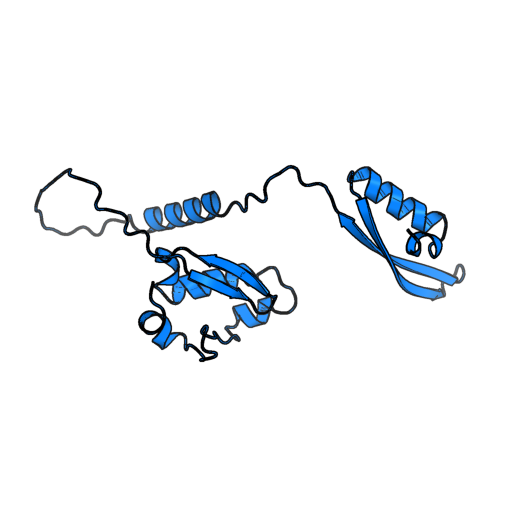 -10.298 7.490 1.00 89.31 134 ARG A C 1
ATOM 1074 O O . ARG A 1 134 ? -3.697 -10.378 6.426 1.00 89.31 134 ARG A O 1
ATOM 1081 N N . SER A 1 135 ? -5.591 -9.937 7.558 1.00 87.06 135 SER A N 1
ATOM 1082 C CA . SER A 1 135 ? -6.400 -9.622 6.373 1.00 87.06 135 SER A CA 1
ATOM 1083 C C . SER A 1 135 ? -5.902 -8.365 5.649 1.00 87.06 135 SER A C 1
ATOM 1085 O O . SER A 1 135 ? -5.857 -8.332 4.421 1.00 87.06 135 SER A O 1
ATOM 1087 N N . ALA A 1 136 ? -5.468 -7.337 6.385 1.00 86.19 136 ALA A N 1
ATOM 1088 C CA . ALA A 1 136 ? -4.976 -6.088 5.803 1.00 86.19 136 ALA A CA 1
ATOM 1089 C C . ALA A 1 136 ? -3.661 -6.256 5.018 1.00 86.19 136 ALA A C 1
ATOM 1091 O O . ALA A 1 136 ? -3.411 -5.503 4.068 1.00 86.19 136 ALA A O 1
ATOM 1092 N N . PHE A 1 137 ? -2.826 -7.229 5.391 1.00 84.00 137 PHE A N 1
ATOM 1093 C CA . PHE A 1 137 ? -1.521 -7.483 4.767 1.00 84.00 137 PHE A CA 1
ATOM 1094 C C . PHE A 1 137 ? -1.506 -8.659 3.782 1.00 84.00 137 PHE A C 1
ATOM 1096 O O . PHE A 1 137 ? -0.465 -8.924 3.186 1.00 84.00 137 PHE A O 1
ATOM 1103 N N . GLN A 1 138 ? -2.638 -9.336 3.561 1.00 81.81 138 GLN A N 1
ATOM 1104 C CA . GLN A 1 138 ? -2.714 -10.524 2.701 1.00 81.81 138 GLN A CA 1
ATOM 1105 C C . GLN A 1 138 ? -2.185 -10.286 1.275 1.00 81.81 138 GLN A C 1
ATOM 1107 O O . GLN A 1 138 ? -1.575 -11.180 0.700 1.00 81.81 138 GLN A O 1
ATOM 1112 N N . TYR A 1 139 ? -2.401 -9.090 0.721 1.00 76.56 139 TYR A N 1
ATOM 1113 C CA . TYR A 1 139 ? -2.062 -8.749 -0.667 1.00 76.56 139 TYR A CA 1
ATOM 1114 C C . TYR A 1 139 ? -0.763 -7.939 -0.810 1.00 76.56 139 TYR A C 1
ATOM 1116 O O . TYR A 1 139 ? -0.545 -7.312 -1.842 1.00 76.56 139 TYR A O 1
ATOM 1124 N N . ILE A 1 140 ? 0.070 -7.877 0.234 1.00 78.69 140 ILE A N 1
ATOM 1125 C CA . ILE A 1 140 ? 1.349 -7.157 0.187 1.00 78.69 140 ILE A CA 1
ATOM 1126 C C . ILE A 1 140 ? 2.475 -8.182 0.069 1.00 78.69 140 ILE A C 1
ATOM 1128 O O . ILE A 1 140 ? 2.825 -8.827 1.054 1.00 78.69 140 ILE A O 1
ATOM 1132 N N . ASP A 1 141 ? 3.064 -8.289 -1.123 1.00 73.00 141 ASP A N 1
ATOM 1133 C CA . ASP A 1 141 ? 3.985 -9.374 -1.500 1.00 73.00 141 ASP A CA 1
ATOM 1134 C C . ASP A 1 141 ? 5.214 -9.524 -0.584 1.00 73.00 141 ASP A C 1
ATOM 1136 O O . ASP A 1 141 ? 5.685 -10.636 -0.359 1.00 73.00 141 ASP A O 1
ATOM 1140 N N . VAL A 1 142 ? 5.729 -8.425 -0.019 1.00 77.81 142 VAL A N 1
ATOM 1141 C CA . VAL A 1 142 ? 6.951 -8.450 0.813 1.00 77.81 142 VAL A CA 1
ATOM 1142 C C . VAL A 1 142 ? 6.644 -8.608 2.305 1.00 77.81 142 VAL A C 1
ATOM 1144 O O . VAL A 1 142 ? 7.336 -9.331 3.011 1.00 77.81 142 VAL A O 1
ATOM 1147 N N . ILE A 1 143 ? 5.609 -7.932 2.806 1.00 80.56 143 ILE A N 1
ATOM 1148 C CA . ILE A 1 143 ? 5.322 -7.839 4.250 1.00 80.56 143 ILE A CA 1
ATOM 1149 C C . ILE A 1 143 ? 4.303 -8.903 4.690 1.00 80.56 143 ILE A C 1
ATOM 1151 O O . ILE A 1 143 ? 4.340 -9.369 5.829 1.00 80.56 143 ILE A O 1
ATOM 1155 N N . GLY A 1 144 ? 3.421 -9.330 3.783 1.00 83.62 144 GLY A N 1
ATOM 1156 C CA . GLY A 1 144 ? 2.340 -10.281 4.046 1.00 83.62 144 GLY A CA 1
ATOM 1157 C C . GLY A 1 144 ? 2.793 -11.578 4.723 1.00 83.62 144 GLY A C 1
ATOM 1158 O O . GLY A 1 144 ? 2.240 -11.909 5.775 1.00 83.62 144 GLY A O 1
ATOM 1159 N N . PRO A 1 145 ? 3.818 -12.290 4.210 1.00 87.38 145 PRO A N 1
ATOM 1160 C CA . PRO A 1 145 ? 4.296 -13.529 4.825 1.00 87.38 145 PRO A CA 1
ATOM 1161 C C . PRO A 1 145 ? 4.799 -13.343 6.263 1.00 87.38 145 PRO A C 1
ATOM 1163 O O . PRO A 1 145 ? 4.545 -14.187 7.119 1.00 87.38 145 PRO A O 1
ATOM 1166 N N . HIS A 1 146 ? 5.464 -12.222 6.555 1.00 85.69 146 HIS A N 1
ATOM 1167 C CA . HIS A 1 146 ? 5.976 -11.919 7.894 1.00 85.69 146 HIS A CA 1
ATOM 1168 C C . HIS A 1 146 ? 4.850 -11.597 8.880 1.00 85.69 146 HIS A C 1
ATOM 1170 O O . HIS A 1 146 ? 4.858 -12.079 10.012 1.00 85.69 146 HIS A O 1
ATOM 1176 N N . VAL A 1 147 ? 3.831 -10.860 8.434 1.00 87.19 147 VAL A N 1
ATOM 1177 C CA . VAL A 1 147 ? 2.658 -10.552 9.262 1.00 87.19 147 VAL A CA 1
ATOM 1178 C C . VAL A 1 147 ? 1.841 -11.809 9.559 1.00 87.19 147 VAL A C 1
ATOM 1180 O O . VAL A 1 147 ? 1.386 -11.995 10.686 1.00 87.19 147 VAL A O 1
ATOM 1183 N N . GLN A 1 148 ? 1.698 -12.717 8.588 1.00 85.12 148 GLN A N 1
ATOM 1184 C CA . GLN A 1 148 ? 1.034 -14.007 8.809 1.00 85.12 148 GLN A CA 1
ATOM 1185 C C . GLN A 1 148 ? 1.782 -14.895 9.812 1.00 85.12 148 GLN A C 1
ATOM 1187 O O . GLN A 1 148 ? 1.145 -15.637 10.556 1.00 85.12 148 GLN A O 1
ATOM 1192 N N . GLN A 1 149 ? 3.111 -14.786 9.866 1.00 84.75 149 GLN A N 1
ATOM 1193 C CA . GLN A 1 149 ? 3.958 -15.474 10.846 1.00 84.75 149 GLN A CA 1
ATOM 1194 C C . GLN A 1 149 ? 3.951 -14.808 12.233 1.00 84.75 149 GLN A C 1
ATOM 1196 O O . GLN A 1 149 ? 4.559 -15.336 13.158 1.00 84.75 149 GLN A O 1
ATOM 1201 N N . GLY A 1 150 ? 3.261 -13.674 12.404 1.00 84.69 150 GLY A N 1
ATOM 1202 C CA . GLY A 1 150 ? 3.225 -12.953 13.678 1.00 84.69 150 GLY A CA 1
ATOM 1203 C C . GLY A 1 150 ? 4.450 -12.075 13.936 1.00 84.69 150 GLY A C 1
ATOM 1204 O O . GLY A 1 150 ? 4.643 -11.624 15.059 1.00 84.69 150 GLY A O 1
ATOM 1205 N N . HIS A 1 151 ? 5.286 -11.822 12.925 1.00 86.19 151 HIS A N 1
ATOM 1206 C CA . HIS A 1 151 ? 6.481 -10.986 13.054 1.00 86.19 151 HIS A CA 1
ATOM 1207 C C . HIS A 1 151 ? 6.129 -9.500 12.897 1.00 86.19 151 HIS A C 1
ATOM 1209 O O . HIS A 1 151 ? 6.462 -8.872 11.891 1.00 86.19 151 HIS A O 1
ATOM 1215 N N . TYR A 1 152 ? 5.410 -8.947 13.870 1.00 87.00 152 TYR A N 1
ATOM 1216 C CA . TYR A 1 152 ? 5.072 -7.529 13.922 1.00 87.00 152 TYR A CA 1
ATOM 1217 C C . TYR A 1 152 ? 4.931 -7.056 15.368 1.00 87.00 152 TYR A C 1
ATOM 1219 O O . TYR A 1 152 ? 4.449 -7.792 16.226 1.00 87.00 152 TYR A O 1
ATOM 1227 N N . ASP A 1 153 ? 5.292 -5.799 15.606 1.00 86.75 153 ASP A N 1
ATOM 1228 C CA . ASP A 1 153 ? 5.098 -5.135 16.890 1.00 86.75 153 ASP A CA 1
ATOM 1229 C C . ASP A 1 153 ? 3.973 -4.110 16.775 1.00 86.75 153 ASP A C 1
ATOM 1231 O O . ASP A 1 153 ? 3.854 -3.394 15.776 1.00 86.75 153 ASP A O 1
ATOM 1235 N N . LEU A 1 154 ? 3.136 -4.027 17.808 1.00 87.56 154 LEU A N 1
ATOM 1236 C CA . LEU A 1 154 ? 2.123 -2.986 17.906 1.00 87.56 154 LEU A CA 1
ATOM 1237 C C . LEU A 1 154 ? 2.635 -1.854 18.772 1.00 87.56 154 LEU A C 1
ATOM 1239 O O . LEU A 1 154 ? 3.158 -2.080 19.860 1.00 87.56 154 LEU A O 1
ATOM 1243 N N . VAL A 1 155 ? 2.447 -0.634 18.288 1.00 86.44 155 VAL A N 1
ATOM 1244 C CA . VAL A 1 155 ? 2.914 0.574 18.955 1.00 86.44 155 VAL A CA 1
ATOM 1245 C C . VAL A 1 155 ? 1.710 1.452 19.276 1.00 86.44 155 VAL A C 1
ATOM 1247 O O . VAL A 1 155 ? 0.886 1.746 18.408 1.00 86.44 155 VAL A O 1
ATOM 1250 N N . SER A 1 156 ? 1.592 1.842 20.543 1.00 83.12 156 SER A N 1
ATOM 1251 C CA . SER A 1 156 ? 0.587 2.791 21.020 1.00 83.12 156 SER A CA 1
ATOM 1252 C C . SER A 1 156 ? 0.885 4.209 20.521 1.00 83.12 156 SER A C 1
ATOM 1254 O O . SER A 1 156 ? 2.007 4.520 20.127 1.00 83.12 156 SER A O 1
ATOM 1256 N N . ALA A 1 157 ? -0.082 5.124 20.625 1.00 80.81 157 ALA A N 1
ATOM 1257 C CA . ALA A 1 157 ? 0.121 6.543 20.311 1.00 80.81 157 ALA A CA 1
ATOM 1258 C C . ALA A 1 157 ? 1.266 7.194 21.123 1.00 80.81 157 ALA A C 1
ATOM 1260 O O . ALA A 1 157 ? 1.831 8.196 20.692 1.00 80.81 157 ALA A O 1
A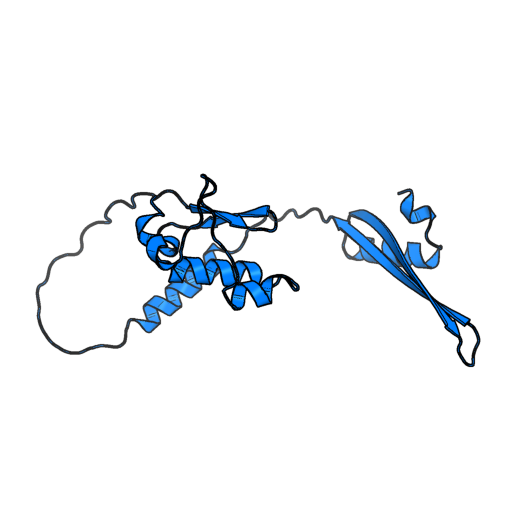TOM 1261 N N . ASN A 1 158 ? 1.632 6.598 22.263 1.00 81.31 158 ASN A N 1
ATOM 1262 C CA . ASN A 1 158 ? 2.731 7.032 23.129 1.00 81.31 158 ASN A CA 1
ATOM 1263 C C . ASN A 1 158 ? 4.098 6.419 22.763 1.00 81.31 158 ASN A C 1
ATOM 1265 O O . ASN A 1 158 ? 5.041 6.554 23.536 1.00 81.31 158 ASN A O 1
ATOM 1269 N N . ASN A 1 159 ? 4.225 5.739 21.617 1.00 80.25 159 ASN A N 1
ATOM 1270 C CA . ASN A 1 159 ? 5.416 4.972 21.220 1.00 80.25 159 ASN A CA 1
ATOM 1271 C C . ASN A 1 159 ? 5.775 3.809 22.166 1.00 80.25 159 ASN A C 1
ATOM 1273 O O . ASN A 1 159 ? 6.924 3.375 22.229 1.00 80.25 159 ASN A O 1
ATOM 1277 N N . GLU A 1 160 ? 4.788 3.283 22.886 1.00 84.88 160 GLU A N 1
ATOM 1278 C CA . GLU A 1 160 ? 4.943 2.111 23.750 1.00 84.88 160 GLU A CA 1
ATOM 1279 C C . GLU A 1 160 ? 4.575 0.836 22.988 1.00 84.88 160 GLU A C 1
ATOM 1281 O O . GLU A 1 160 ? 3.553 0.801 22.297 1.00 84.88 160 GLU A O 1
ATOM 1286 N N . TYR A 1 161 ? 5.380 -0.218 23.133 1.00 88.19 161 TYR A N 1
ATOM 1287 C CA . TYR A 1 161 ? 5.091 -1.520 22.536 1.00 88.19 161 TYR A CA 1
ATOM 1288 C C . TYR A 1 161 ? 3.984 -2.239 23.310 1.00 88.19 161 TYR A C 1
ATOM 1290 O O . TYR A 1 161 ? 4.060 -2.393 24.530 1.00 88.19 161 TYR A O 1
ATOM 1298 N N . ILE A 1 162 ? 2.963 -2.705 22.596 1.00 86.75 162 ILE A N 1
ATOM 1299 C CA . ILE A 1 162 ? 1.828 -3.430 23.162 1.00 86.75 162 ILE A CA 1
ATOM 1300 C C . ILE A 1 162 ? 2.017 -4.917 22.880 1.00 86.75 162 ILE A C 1
ATOM 1302 O O . ILE A 1 162 ? 2.015 -5.348 21.727 1.00 86.75 162 ILE A O 1
ATOM 1306 N N . LEU A 1 163 ? 2.137 -5.714 23.942 1.00 86.12 163 LEU A N 1
ATOM 1307 C CA . LEU A 1 163 ? 2.169 -7.168 23.812 1.00 86.12 163 LEU A CA 1
ATOM 1308 C C . LEU A 1 163 ? 0.750 -7.710 23.559 1.00 86.12 163 LEU A C 1
ATOM 1310 O O . LEU A 1 163 ? -0.198 -7.256 24.207 1.00 86.12 163 LEU A O 1
ATOM 1314 N N . PRO A 1 164 ? 0.596 -8.757 22.729 1.00 85.56 164 PRO A N 1
ATOM 1315 C CA . PRO A 1 164 ? -0.683 -9.438 22.511 1.00 85.56 164 PRO A CA 1
ATOM 1316 C C . PRO A 1 164 ? -1.424 -9.820 23.802 1.00 85.56 164 PRO A C 1
ATOM 1318 O O . PRO A 1 164 ? -2.645 -9.718 23.888 1.00 85.56 164 PRO A O 1
ATOM 1321 N N . GLN A 1 165 ? -0.676 -10.223 24.835 1.00 85.56 165 GLN A N 1
ATOM 1322 C CA . GLN A 1 165 ? -1.219 -10.693 26.114 1.00 85.56 165 GLN A CA 1
ATOM 1323 C C . GLN A 1 165 ? -1.874 -9.592 26.956 1.00 85.56 165 GLN A C 1
ATOM 1325 O O . GLN A 1 165 ? -2.748 -9.889 27.766 1.00 85.56 165 GLN A O 1
ATOM 1330 N N . VAL A 1 166 ? -1.455 -8.335 26.786 1.00 86.50 166 VAL A N 1
ATOM 1331 C CA . VAL A 1 166 ? -1.987 -7.190 27.547 1.00 86.50 166 VAL A CA 1
ATOM 1332 C C . VAL A 1 166 ? -2.971 -6.355 26.735 1.00 86.50 166 VAL A C 1
ATOM 1334 O O . VAL A 1 166 ? -3.511 -5.381 27.252 1.00 86.50 166 VAL A O 1
ATOM 1337 N N . TRP A 1 167 ? -3.250 -6.754 25.489 1.00 86.81 167 TRP A N 1
ATOM 1338 C CA . TRP A 1 167 ? -4.087 -6.010 24.547 1.00 86.81 167 TRP A CA 1
ATOM 1339 C C . TRP A 1 167 ? -5.409 -5.536 25.162 1.00 86.81 167 TRP A C 1
ATOM 1341 O O . TRP A 1 167 ? -5.717 -4.348 25.130 1.00 86.81 167 TRP A O 1
ATOM 1351 N N . GLU A 1 168 ? -6.149 -6.448 25.797 1.00 85.75 168 GLU A N 1
ATOM 1352 C CA . GLU A 1 168 ? -7.474 -6.171 26.373 1.00 85.75 168 GLU A CA 1
ATOM 1353 C C . GLU A 1 168 ? -7.432 -5.214 27.579 1.00 85.75 168 GLU A C 1
ATOM 1355 O O . GLU A 1 168 ? -8.450 -4.636 27.950 1.00 85.75 168 GLU A O 1
ATOM 1360 N N . GLN A 1 169 ? -6.266 -5.044 28.209 1.00 84.00 169 GLN A N 1
ATOM 1361 C CA . GLN A 1 169 ? -6.075 -4.145 29.352 1.00 84.00 169 GLN A CA 1
ATOM 1362 C C . GLN A 1 169 ? -5.566 -2.769 28.916 1.00 84.00 169 GLN A C 1
ATOM 1364 O O . GLN A 1 169 ? -5.914 -1.751 29.521 1.00 84.00 169 GLN A O 1
ATOM 1369 N N . THR A 1 170 ? -4.721 -2.748 27.884 1.00 82.06 170 THR A N 1
ATOM 1370 C CA . THR A 1 170 ? -4.080 -1.540 27.359 1.00 82.06 170 THR A CA 1
ATOM 1371 C C . THR A 1 170 ? -5.019 -0.746 26.464 1.00 82.06 170 THR A C 1
ATOM 1373 O O . THR A 1 170 ? -5.041 0.482 26.527 1.00 82.06 170 THR A O 1
ATOM 1376 N N . VAL A 1 171 ? -5.797 -1.432 25.630 1.00 80.19 171 VAL A N 1
ATOM 1377 C CA . VAL A 1 171 ? -6.674 -0.797 24.652 1.00 80.19 171 VAL A CA 1
ATOM 1378 C C . VAL A 1 171 ? -8.030 -0.558 25.313 1.00 80.19 171 VAL A C 1
ATOM 1380 O O . VAL A 1 171 ? -8.642 -1.478 25.853 1.00 80.19 171 VAL A O 1
ATOM 1383 N N . LYS A 1 172 ? -8.496 0.693 25.290 1.00 77.12 172 LYS A N 1
ATOM 1384 C CA . LYS A 1 172 ? -9.795 1.139 25.818 1.00 77.12 172 LYS A CA 1
ATOM 1385 C C . LYS A 1 172 ? -10.515 1.989 24.763 1.00 77.12 172 LYS A C 1
ATOM 1387 O O . LYS A 1 172 ? -9.819 2.550 23.912 1.00 77.12 172 LYS A O 1
ATOM 1392 N N . PRO A 1 173 ? -11.857 2.059 24.804 1.00 72.56 173 PRO A N 1
ATOM 1393 C CA . PRO A 1 173 ? -12.607 3.014 23.996 1.00 72.56 173 PRO A CA 1
ATOM 1394 C C . PRO A 1 173 ? -12.192 4.453 24.342 1.00 72.56 173 PRO A C 1
ATOM 1396 O O . PRO A 1 173 ? -12.080 4.760 25.551 1.00 72.56 173 PRO A O 1
#

Sequence (173 aa):
MEALQLLNTHQRNLVLRHVESIQARLLYVQTWNWERIPTVFGELEVSILLWVTSTVSTRPLRFESDEYFASLLRQDVAAKSLPKTGAKAKARSIGTAPAVEVEPPLKFTDAVGRKFVFPWAIVKTWSGMENLIRSAFQYIDVIGPHVQQGHYDLVSANNEYILPQVWEQTVKP

Solvent-accessible surface area (backbone atoms only — not comparable to ful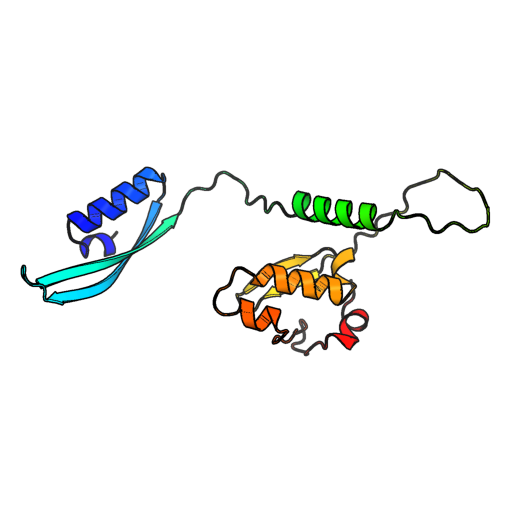l-atom values): 11147 Å² total; per-residue (Å²): 115,72,54,57,69,79,43,54,76,67,60,42,50,54,54,50,53,52,32,58,74,67,66,34,46,78,74,46,53,48,75,77,47,80,47,76,44,83,49,101,91,45,76,44,79,46,72,44,75,47,73,43,68,47,65,86,70,84,59,75,90,71,74,64,54,67,62,54,53,52,51,52,52,54,51,55,58,61,72,66,72,69,89,83,84,82,89,85,89,80,93,83,73,96,76,78,88,75,81,79,74,80,60,56,58,48,78,44,73,47,98,87,70,49,77,47,77,40,60,39,90,48,52,60,37,53,70,46,39,51,52,52,53,41,62,74,31,66,88,38,90,82,58,18,67,42,47,68,72,62,68,70,84,46,67,45,99,84,74,43,78,55,54,74,91,47,37,63,76,73,58,75,114

Foldseek 3Di:
DVQLVVDDPVVSVVVVVVCVVVVWAWDDKHWPDWDWDQDPVGTDIDTHMDTDTHDPPPDDPPPVVPVVVVVVVVVVVVVPPDDDDDDDDDDDDPDDDDDPPQFAWDWDADPVRDIDTHRCVQQLALVSVLVVQLVVLCPPVPCNVCSVVVNDWDADPVRDTDDSVCSNVPDGD

InterPro domains:
  IPR054464 Ubiquitin-like domain, fungal [PF22893] (103-173)

Secondary structure (DSSP, 8-state):
-GGGTTS-HHHHHHHHHHHHHTTPEEEEEEEEEEEEEEETTEEEEEEEEEEEEE----S----THHHHHHHHHHHHHHHT----------------------PPPEEEE-TT--EEEE-HHHHTSHHHHHHHHHHHHTT-TTTHHHHHTT---EE-TTSPEEPGGGHHHH---

Nearest PDB structures (foldseek):
  9bhw-assembly1_C  TM=3.306E-01  e=6.876E+00  Ciona intestinalis
  7aoi-assembly1_Af  TM=1.630E-01  e=1.832E+00  Trypanosoma brucei
  7o9m-assembly1_a  TM=2.303E-01  e=6.474E+00  Homo sapiens
  7am2-assembly1_Aa  TM=1.835E-01  e=7.754E+00  Leishmania tarentolae